Protein AF-A0A8C2KG57-F1 (afdb_monomer)

Sequence (66 aa):
LCISSHDSCKGPQDVLTKDAGECAICLEELVQGDTIARLPCLCIYHKGCIDEWFEVNRSCPEHPSD

Structure (mmCIF, N/CA/C/O backbone):
data_AF-A0A8C2KG57-F1
#
_entry.id   AF-A0A8C2KG57-F1
#
loop_
_atom_site.group_PDB
_atom_site.id
_atom_site.type_symbol
_atom_site.label_atom_id
_atom_site.label_alt_id
_atom_site.label_comp_id
_atom_site.label_asym_id
_atom_site.label_entity_id
_atom_site.label_seq_id
_atom_site.pdbx_PDB_ins_code
_atom_site.Cartn_x
_atom_site.Cartn_y
_atom_site.Cartn_z
_atom_site.occupancy
_atom_site.B_iso_or_equiv
_atom_site.auth_seq_id
_atom_site.auth_comp_id
_atom_site.auth_asym_id
_atom_site.auth_atom_id
_atom_site.pdbx_PDB_model_num
ATOM 1 N N . LEU A 1 1 ? -17.783 -26.438 -20.826 1.00 43.72 1 LEU A N 1
ATOM 2 C CA . LEU A 1 1 ? -17.850 -25.283 -21.746 1.00 43.72 1 LEU A CA 1
ATOM 3 C C . LEU A 1 1 ? -18.417 -24.109 -20.964 1.00 43.72 1 LEU A C 1
ATOM 5 O O . LEU A 1 1 ? -19.596 -24.132 -20.641 1.00 43.72 1 LEU A O 1
ATOM 9 N N . CYS A 1 2 ? -17.580 -23.149 -20.581 1.00 42.06 2 CYS A N 1
ATOM 10 C CA . CYS A 1 2 ? -18.023 -21.879 -20.009 1.00 42.06 2 CYS A CA 1
ATOM 11 C C . CYS A 1 2 ? -18.642 -21.038 -21.134 1.00 42.06 2 CYS A C 1
ATOM 13 O O . CYS A 1 2 ? -17.970 -20.639 -22.080 1.00 42.06 2 CYS A O 1
ATOM 15 N N . ILE A 1 3 ? -19.954 -20.851 -21.058 1.00 49.38 3 ILE A N 1
ATOM 16 C CA . ILE A 1 3 ? -20.764 -20.092 -22.008 1.00 49.38 3 ILE A CA 1
ATOM 17 C C . ILE A 1 3 ? -21.060 -18.769 -21.308 1.00 49.38 3 ILE A C 1
ATOM 19 O O . ILE A 1 3 ? -21.910 -18.763 -20.424 1.00 49.38 3 ILE A O 1
ATOM 23 N N . SER A 1 4 ? -20.290 -17.715 -21.611 1.00 52.44 4 SER A N 1
ATOM 24 C CA . SER A 1 4 ? -20.616 -16.274 -21.485 1.00 52.44 4 SER A CA 1
ATOM 25 C C . SER A 1 4 ? -19.326 -15.443 -21.525 1.00 52.44 4 SER A C 1
ATOM 27 O O . SER A 1 4 ? -18.542 -15.441 -20.581 1.00 52.44 4 SER A O 1
ATOM 29 N N . SER A 1 5 ? -19.105 -14.719 -22.620 1.00 64.62 5 SER A N 1
ATOM 30 C CA . SER A 1 5 ? -17.904 -13.923 -22.913 1.00 64.62 5 SER A CA 1
ATOM 31 C C . SER A 1 5 ? -17.783 -12.598 -22.135 1.00 64.62 5 SER A C 1
ATOM 33 O O . SER A 1 5 ? -17.345 -11.607 -22.713 1.00 64.62 5 SER A O 1
ATOM 35 N N . HIS A 1 6 ? -18.163 -12.537 -20.852 1.00 59.03 6 HIS A N 1
ATOM 36 C CA . HIS A 1 6 ? -17.917 -11.338 -20.030 1.00 59.03 6 HIS A CA 1
ATOM 37 C C . HIS A 1 6 ? -17.967 -11.566 -18.507 1.00 59.03 6 HIS A C 1
ATOM 39 O O . HIS A 1 6 ? -18.303 -10.650 -17.759 1.00 59.03 6 HIS A O 1
ATOM 45 N N . ASP A 1 7 ? -17.644 -12.767 -18.024 1.00 55.56 7 ASP A N 1
ATOM 46 C CA . ASP A 1 7 ? -17.386 -12.959 -16.594 1.00 55.56 7 ASP A CA 1
ATOM 47 C C . ASP A 1 7 ? -15.900 -12.698 -16.342 1.00 55.56 7 ASP A C 1
ATOM 49 O O . ASP A 1 7 ? -15.044 -13.561 -16.538 1.00 55.56 7 ASP A O 1
ATOM 53 N N . SER A 1 8 ? -15.575 -11.446 -16.015 1.00 59.62 8 SER A N 1
ATOM 54 C CA . SER A 1 8 ? -14.255 -11.119 -15.489 1.00 59.62 8 SER A CA 1
ATOM 55 C C . SER A 1 8 ? -14.146 -11.840 -14.156 1.00 59.62 8 SER A C 1
ATOM 57 O O . SER A 1 8 ? -14.764 -11.412 -13.180 1.00 59.62 8 SER A O 1
ATOM 59 N N . CYS A 1 9 ? -13.413 -12.956 -14.137 1.00 54.25 9 CYS A N 1
ATOM 60 C CA . CYS A 1 9 ? -13.024 -13.669 -12.930 1.00 54.25 9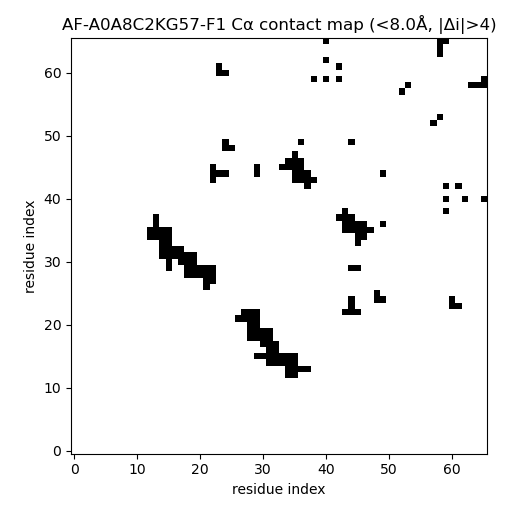 CYS A CA 1
ATOM 61 C C . CYS A 1 9 ? -12.206 -12.710 -12.058 1.00 54.25 9 CYS A C 1
ATOM 63 O O . CYS A 1 9 ? -10.976 -12.723 -12.066 1.00 54.25 9 CYS A O 1
ATOM 65 N N . LYS A 1 10 ? -12.891 -11.816 -11.343 1.00 54.03 10 LYS A N 1
ATOM 66 C CA . LYS A 1 10 ? -12.300 -10.955 -10.336 1.00 54.03 10 LYS A CA 1
ATOM 67 C C . LYS A 1 10 ? -11.841 -11.931 -9.264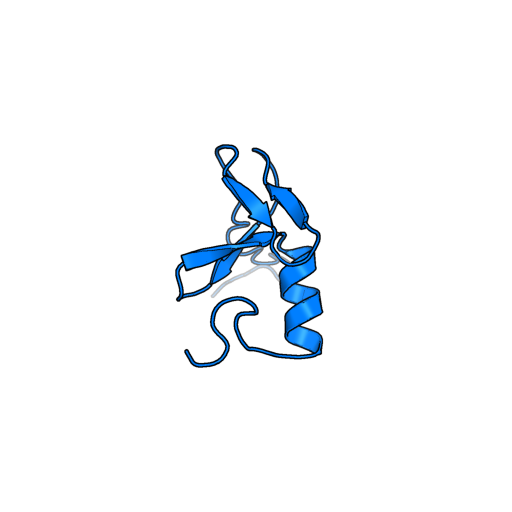 1.00 54.03 10 LYS A C 1
ATOM 69 O O . LYS A 1 10 ? -12.668 -12.489 -8.544 1.00 54.03 10 LYS A O 1
ATOM 74 N N . GLY A 1 11 ? -10.542 -12.238 -9.264 1.00 55.12 11 GLY A N 1
ATOM 75 C CA . GLY A 1 11 ? -9.928 -13.086 -8.247 1.00 55.12 11 GLY A CA 1
ATOM 76 C C . GLY A 1 11 ? -10.321 -12.603 -6.848 1.00 55.12 11 GLY A C 1
ATOM 77 O O . GLY A 1 11 ? -10.773 -11.459 -6.713 1.00 55.12 11 GLY A O 1
ATOM 78 N N . PRO A 1 12 ? -10.195 -13.451 -5.814 1.00 57.12 12 PRO A N 1
ATOM 79 C CA . PRO A 1 12 ? -10.536 -13.050 -4.457 1.00 57.12 12 PRO A CA 1
ATOM 80 C C . PRO A 1 12 ? -9.786 -11.755 -4.141 1.00 57.12 12 PRO A C 1
ATOM 82 O O . PRO A 1 12 ? -8.561 -11.709 -4.163 1.00 57.12 12 PRO A O 1
ATOM 85 N N . GLN A 1 13 ? -10.532 -10.667 -3.961 1.00 64.50 13 GLN A N 1
ATOM 86 C CA . GLN A 1 13 ? -9.950 -9.425 -3.489 1.00 64.50 13 GLN A CA 1
ATOM 87 C C . GLN A 1 13 ? -9.671 -9.671 -2.013 1.00 64.50 13 GLN A C 1
ATOM 89 O O . GLN A 1 13 ? -10.614 -9.809 -1.232 1.00 64.50 13 GLN A O 1
ATOM 94 N N . ASP A 1 14 ? -8.397 -9.811 -1.653 1.00 81.62 14 ASP A N 1
ATOM 95 C CA . ASP A 1 14 ? -7.985 -9.941 -0.263 1.00 81.62 14 ASP A CA 1
ATOM 96 C C . ASP A 1 14 ? -8.266 -8.606 0.434 1.00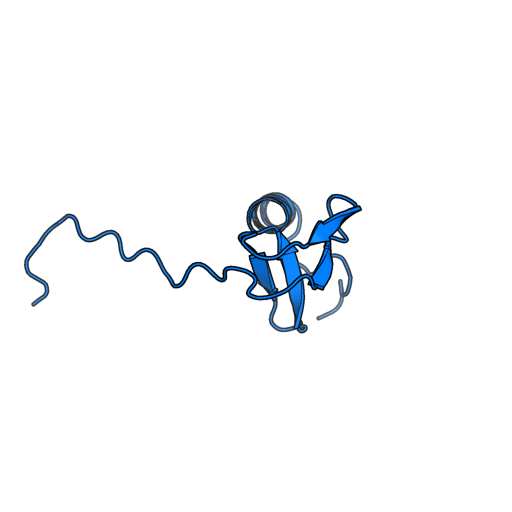 81.62 14 ASP A C 1
ATOM 98 O O . ASP A 1 14 ? -7.486 -7.657 0.382 1.00 81.62 14 ASP A O 1
ATOM 102 N N . VAL A 1 15 ? -9.457 -8.502 1.016 1.00 89.12 15 VAL A N 1
ATOM 103 C CA . VAL A 1 15 ? -9.867 -7.354 1.818 1.00 89.12 15 VAL A CA 1
ATOM 104 C C . VAL A 1 15 ? -9.494 -7.631 3.259 1.00 89.12 15 VAL A C 1
ATOM 106 O O . VAL A 1 15 ? -9.789 -8.695 3.815 1.00 89.12 15 VAL A O 1
ATOM 109 N N . LEU A 1 16 ? -8.845 -6.656 3.876 1.00 90.25 16 LEU A N 1
ATOM 110 C CA . LEU A 1 16 ? -8.416 -6.761 5.249 1.00 90.25 16 LEU A CA 1
ATOM 111 C C . LEU A 1 16 ? -9.637 -6.791 6.184 1.00 90.25 16 LEU A C 1
ATOM 113 O O . LEU A 1 16 ? -10.481 -5.896 6.173 1.00 90.25 16 LEU A O 1
ATOM 117 N N . THR A 1 17 ? -9.758 -7.843 6.997 1.00 87.31 17 THR A N 1
ATOM 118 C CA . THR A 1 17 ? -10.924 -8.044 7.881 1.00 87.31 17 THR A CA 1
ATOM 119 C C . THR A 1 17 ? -10.787 -7.372 9.244 1.00 87.31 17 THR A C 1
ATOM 121 O O . THR A 1 17 ? -11.790 -7.245 9.943 1.00 87.31 17 THR A O 1
ATOM 124 N N . LYS A 1 18 ? -9.577 -6.939 9.609 1.00 88.56 18 LYS A N 1
ATOM 125 C CA . LYS A 1 18 ? -9.226 -6.166 10.807 1.00 88.56 18 LYS A CA 1
ATOM 126 C C . LYS A 1 18 ? -7.973 -5.356 10.515 1.00 88.56 18 LYS A C 1
ATOM 128 O O . LYS A 1 18 ? -7.139 -5.839 9.763 1.00 88.56 18 LYS A O 1
ATOM 133 N N . ASP A 1 19 ? -7.835 -4.201 11.143 1.00 90.06 19 ASP A N 1
ATOM 134 C CA . ASP A 1 19 ? -6.595 -3.422 11.189 1.00 90.06 19 ASP A CA 1
ATOM 135 C C . ASP A 1 19 ? -5.347 -4.307 11.389 1.00 90.06 19 ASP A C 1
ATOM 137 O O . ASP A 1 19 ? -5.341 -5.241 12.198 1.00 90.06 19 ASP A O 1
ATOM 141 N N . ALA A 1 20 ? -4.306 -4.060 10.588 1.00 83.44 20 ALA A N 1
ATOM 142 C CA . ALA A 1 20 ? -3.123 -4.912 10.516 1.00 83.44 20 ALA A CA 1
ATOM 143 C C . ALA A 1 20 ? -1.834 -4.109 10.320 1.00 83.44 20 ALA A C 1
ATOM 145 O O . ALA A 1 20 ? -1.289 -4.077 9.227 1.00 83.44 20 ALA A O 1
ATOM 146 N N . GLY A 1 21 ? -1.291 -3.533 11.391 1.00 90.00 21 GLY A N 1
ATOM 147 C CA . GLY A 1 21 ? 0.002 -2.841 11.332 1.00 90.00 21 GLY A CA 1
ATOM 148 C C . GLY A 1 21 ? 0.026 -1.696 10.310 1.00 90.00 21 GLY A C 1
ATOM 149 O O . GLY A 1 21 ? -0.992 -1.051 10.066 1.00 90.00 21 GLY A O 1
ATOM 150 N N . GLU A 1 22 ? 1.192 -1.453 9.713 1.00 93.50 22 GLU A N 1
ATOM 151 C CA . GLU A 1 22 ? 1.402 -0.413 8.699 1.00 93.50 22 GLU A CA 1
ATOM 152 C C . GLU A 1 22 ? 1.947 -1.025 7.402 1.00 93.50 22 GLU A C 1
ATOM 154 O O . GLU A 1 22 ? 2.656 -2.035 7.407 1.00 93.50 22 GLU A O 1
ATOM 159 N N . CYS A 1 23 ? 1.626 -0.404 6.273 1.00 93.44 23 CYS A N 1
ATOM 160 C CA . CYS A 1 23 ? 2.186 -0.764 4.983 1.00 93.44 23 CYS A CA 1
ATOM 161 C C . CYS A 1 23 ? 3.605 -0.195 4.857 1.00 93.44 23 CYS A C 1
ATOM 163 O O . CYS A 1 23 ? 3.770 1.012 4.723 1.00 93.44 23 CYS A O 1
ATOM 165 N N . ALA A 1 24 ? 4.638 -1.042 4.795 1.00 90.62 24 ALA A N 1
ATOM 166 C CA . ALA A 1 24 ? 6.032 -0.572 4.723 1.00 90.62 24 ALA A CA 1
ATOM 167 C C . ALA A 1 24 ? 6.413 0.166 3.413 1.00 90.62 24 ALA A C 1
ATOM 169 O O . ALA A 1 24 ? 7.549 0.611 3.270 1.00 90.62 24 ALA A O 1
ATOM 170 N N . ILE A 1 25 ? 5.492 0.283 2.445 1.00 91.25 25 ILE A N 1
ATOM 171 C CA . ILE A 1 25 ? 5.712 1.007 1.180 1.00 91.25 25 ILE A CA 1
ATOM 172 C C . ILE A 1 25 ? 5.254 2.466 1.300 1.00 91.25 25 ILE A C 1
ATOM 174 O O . ILE A 1 25 ? 6.027 3.373 1.005 1.00 91.25 25 ILE A O 1
ATOM 178 N N . CYS A 1 26 ? 4.006 2.701 1.720 1.00 94.06 26 CYS A N 1
ATOM 179 C CA . CYS A 1 26 ? 3.455 4.053 1.886 1.00 94.06 26 CYS A CA 1
ATOM 180 C C . CYS A 1 26 ? 3.561 4.595 3.319 1.00 94.06 26 CYS A C 1
ATOM 182 O O . CYS A 1 26 ? 3.359 5.790 3.513 1.00 94.06 26 CYS A O 1
ATOM 184 N N . LEU A 1 27 ? 3.908 3.746 4.294 1.00 92.50 27 LEU A N 1
ATOM 185 C CA . LEU A 1 27 ? 3.966 4.060 5.728 1.00 92.50 27 LEU A CA 1
ATOM 186 C C . LEU A 1 27 ? 2.614 4.530 6.297 1.00 92.50 27 LEU A C 1
ATOM 188 O O . LEU A 1 27 ? 2.549 5.359 7.202 1.00 92.50 27 LEU A O 1
ATOM 192 N N . GLU A 1 28 ? 1.517 4.021 5.728 1.00 93.88 28 GLU A N 1
ATOM 193 C CA . GLU A 1 28 ? 0.155 4.255 6.215 1.00 93.88 28 GLU A CA 1
ATOM 194 C C . GLU A 1 28 ? -0.385 3.025 6.952 1.00 93.88 28 GLU A C 1
ATOM 196 O O . GLU A 1 28 ? -0.023 1.881 6.651 1.00 93.88 28 GLU A O 1
ATOM 201 N N . GLU A 1 29 ? -1.281 3.255 7.914 1.00 94.44 29 GLU A N 1
ATOM 202 C CA . GLU A 1 29 ? -1.958 2.186 8.648 1.00 94.44 29 GLU A CA 1
ATOM 203 C C . GLU A 1 29 ? -2.842 1.350 7.715 1.00 94.44 29 GLU A C 1
ATOM 205 O O . GLU A 1 29 ? -3.635 1.870 6.931 1.00 94.44 29 GLU A O 1
ATOM 210 N N . LEU A 1 30 ? -2.720 0.029 7.830 1.00 93.69 30 LEU A N 1
ATOM 211 C CA . LEU A 1 30 ? -3.563 -0.924 7.117 1.00 93.69 30 LEU A CA 1
ATOM 212 C C . LEU A 1 30 ? -4.851 -1.112 7.916 1.00 93.69 30 LEU A C 1
ATOM 214 O O . LEU A 1 30 ? -4.844 -1.764 8.964 1.00 93.69 30 LEU A O 1
ATOM 218 N N . VAL A 1 31 ? -5.962 -0.561 7.430 1.00 94.31 31 VAL A N 1
ATOM 219 C CA . VAL A 1 31 ? -7.238 -0.560 8.159 1.00 94.31 31 VAL A CA 1
ATOM 220 C C . VAL A 1 31 ? -8.236 -1.564 7.589 1.00 94.31 31 VAL A C 1
ATOM 222 O O . VAL A 1 31 ? -8.162 -1.993 6.436 1.00 94.31 31 VAL A O 1
ATOM 225 N N . GLN A 1 32 ? -9.194 -1.986 8.419 1.00 93.31 32 GLN A N 1
ATOM 226 C CA . GLN A 1 32 ? -10.259 -2.888 7.984 1.00 93.31 32 GLN A CA 1
ATOM 227 C C . GLN A 1 32 ? -10.999 -2.313 6.765 1.00 93.31 32 GLN A C 1
ATOM 229 O O . GLN A 1 32 ? -11.474 -1.181 6.791 1.00 93.31 32 GLN A O 1
ATOM 234 N N . GLY A 1 33 ? -11.166 -3.136 5.731 1.00 91.19 33 GLY A N 1
ATOM 235 C CA . GLY A 1 33 ? -11.780 -2.734 4.465 1.00 91.19 33 GLY A CA 1
ATOM 236 C C . GLY A 1 33 ? -10.772 -2.368 3.376 1.00 91.19 33 GLY A C 1
ATOM 237 O O . GLY A 1 33 ? -11.158 -2.325 2.207 1.00 91.19 33 GLY A O 1
ATOM 238 N N . ASP A 1 34 ? -9.494 -2.197 3.718 1.00 92.44 34 ASP A N 1
ATOM 239 C CA . ASP A 1 34 ? -8.454 -1.961 2.724 1.00 92.44 34 ASP A CA 1
ATOM 240 C C . ASP A 1 34 ? -8.234 -3.186 1.842 1.00 92.44 34 ASP A C 1
ATOM 242 O O . ASP A 1 34 ? -8.268 -4.338 2.288 1.00 92.44 34 ASP A O 1
ATOM 246 N N . THR A 1 35 ? -7.977 -2.932 0.560 1.00 92.69 35 THR A N 1
ATOM 247 C CA . THR A 1 35 ? -7.558 -3.987 -0.363 1.00 92.69 35 THR A CA 1
ATOM 248 C C . THR A 1 35 ? -6.066 -4.212 -0.194 1.00 92.69 35 THR A C 1
ATOM 250 O O . THR A 1 35 ? -5.256 -3.336 -0.506 1.00 92.69 35 THR A O 1
ATOM 253 N N . ILE A 1 36 ? -5.706 -5.400 0.268 1.00 92.50 36 ILE A N 1
ATOM 254 C CA . ILE A 1 36 ? -4.327 -5.783 0.536 1.00 92.50 36 ILE A CA 1
ATOM 255 C C . ILE A 1 36 ? -3.857 -6.849 -0.450 1.00 92.50 36 ILE A C 1
ATOM 257 O O . ILE A 1 36 ? -4.649 -7.480 -1.147 1.00 92.50 36 ILE A O 1
ATOM 261 N N . ALA A 1 37 ? -2.551 -7.069 -0.500 1.00 90.62 37 ALA A N 1
ATOM 262 C CA . ALA A 1 37 ? -1.985 -8.295 -1.029 1.00 90.62 37 ALA A CA 1
ATOM 263 C C . ALA A 1 37 ? -1.050 -8.898 0.015 1.00 90.62 37 ALA A C 1
ATOM 265 O O . ALA A 1 37 ? -0.318 -8.186 0.707 1.00 90.62 37 ALA A O 1
ATOM 266 N N . ARG A 1 38 ? -1.081 -10.226 0.114 1.00 89.56 38 ARG A N 1
ATOM 267 C CA . ARG A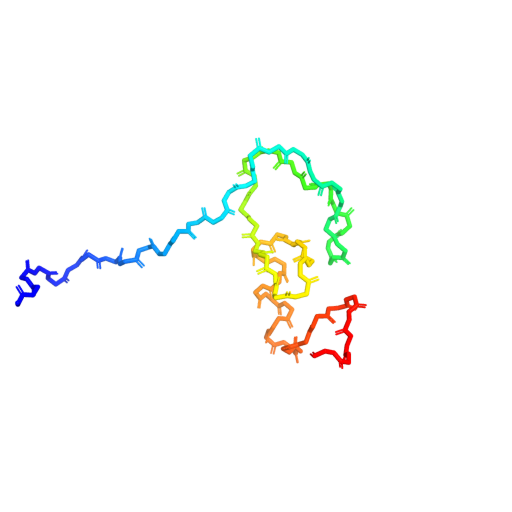 1 38 ? -0.183 -10.987 0.975 1.00 89.56 3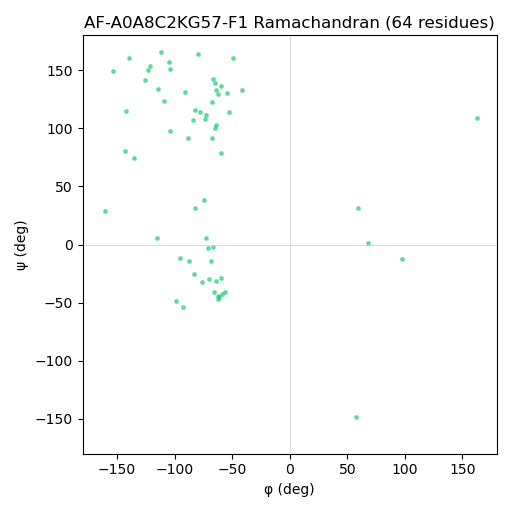8 ARG A CA 1
ATOM 268 C C . ARG A 1 38 ? 0.814 -11.745 0.114 1.00 89.56 38 ARG A C 1
ATOM 270 O O . ARG A 1 38 ? 0.420 -12.531 -0.744 1.00 89.56 38 ARG A O 1
ATOM 277 N N . LEU A 1 39 ? 2.095 -11.513 0.361 1.00 88.88 39 LEU A N 1
ATOM 278 C CA . LEU A 1 39 ? 3.178 -12.235 -0.302 1.00 88.88 39 LEU A CA 1
ATOM 279 C C . LEU A 1 39 ? 3.391 -13.622 0.337 1.00 88.88 39 LEU A C 1
ATOM 281 O O . LEU A 1 39 ? 2.934 -13.860 1.459 1.00 88.88 39 LEU A O 1
ATOM 285 N N . PRO A 1 40 ? 4.106 -14.547 -0.333 1.00 86.62 40 PRO A N 1
ATOM 286 C CA . PRO A 1 40 ? 4.4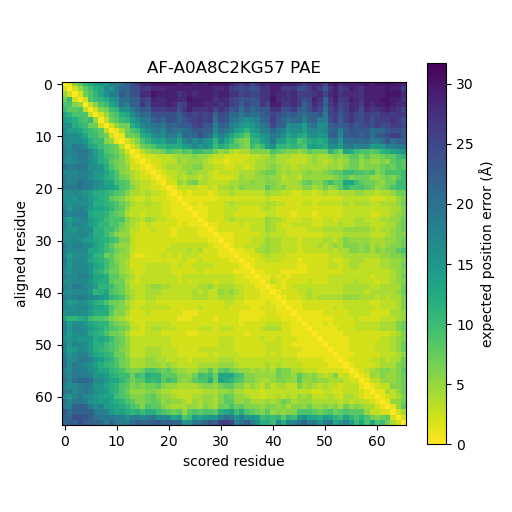53 -15.852 0.242 1.00 86.62 40 PRO A CA 1
ATOM 287 C C . PRO A 1 40 ? 5.281 -15.745 1.534 1.00 86.62 40 PRO A C 1
ATOM 289 O O . PRO A 1 40 ? 5.121 -16.578 2.422 1.00 86.62 40 PRO A O 1
ATOM 292 N N . CYS A 1 41 ? 6.070 -14.678 1.692 1.00 89.62 41 CYS A N 1
ATOM 293 C CA . CYS A 1 41 ? 6.793 -14.336 2.922 1.00 89.62 41 CYS A CA 1
ATOM 294 C C . CYS A 1 41 ? 5.888 -13.814 4.061 1.00 89.62 41 CYS A C 1
ATOM 296 O O . CYS A 1 41 ? 6.384 -13.391 5.100 1.00 89.62 41 CYS A O 1
ATOM 298 N N . LEU A 1 42 ? 4.560 -13.839 3.877 1.00 87.38 42 LEU A N 1
ATOM 299 C CA . LEU A 1 42 ? 3.525 -13.376 4.811 1.00 87.38 42 LEU A CA 1
ATOM 300 C C . LEU A 1 42 ? 3.479 -11.861 5.055 1.00 87.38 42 LEU A C 1
ATOM 302 O O . LEU A 1 42 ? 2.606 -11.409 5.798 1.00 87.38 42 LEU A O 1
ATOM 306 N N . CYS A 1 43 ? 4.332 -11.072 4.400 1.00 89.75 43 CYS A N 1
ATOM 307 C CA . CYS A 1 43 ? 4.235 -9.615 4.422 1.00 89.75 43 CYS A CA 1
ATOM 308 C C . CYS A 1 43 ? 2.942 -9.143 3.742 1.00 89.75 43 CYS A C 1
ATOM 310 O O . CYS A 1 43 ? 2.530 -9.680 2.705 1.00 89.75 43 CYS A O 1
ATOM 312 N N . ILE A 1 44 ? 2.303 -8.142 4.348 1.00 91.12 44 ILE A N 1
ATOM 313 C CA . ILE A 1 44 ? 1.031 -7.567 3.910 1.00 91.12 44 ILE A CA 1
ATOM 314 C C . ILE A 1 44 ? 1.282 -6.128 3.480 1.00 91.12 44 ILE A C 1
ATOM 316 O O . ILE A 1 44 ? 1.921 -5.366 4.197 1.00 91.12 44 ILE A O 1
ATOM 320 N N . TYR A 1 45 ? 0.739 -5.762 2.325 1.00 93.19 45 TYR A N 1
ATOM 321 C CA . TYR A 1 45 ? 0.819 -4.410 1.784 1.00 93.19 45 TYR A CA 1
ATOM 322 C C . TYR A 1 45 ? -0.515 -4.027 1.162 1.00 93.19 45 TYR A C 1
ATOM 324 O O . TYR A 1 45 ? -1.297 -4.904 0.785 1.00 93.19 45 TYR A O 1
ATOM 332 N N . HIS A 1 46 ? -0.763 -2.732 0.978 1.00 94.12 46 HIS A N 1
ATOM 333 C CA . HIS A 1 46 ? -1.861 -2.296 0.120 1.00 94.12 46 HIS A CA 1
ATOM 334 C C . HIS A 1 46 ? -1.654 -2.834 -1.289 1.00 94.12 46 HIS A C 1
ATOM 336 O O . HIS A 1 46 ? -0.551 -2.764 -1.837 1.00 94.12 46 HIS A O 1
ATOM 342 N N . LYS A 1 47 ? -2.730 -3.340 -1.893 1.00 91.62 47 L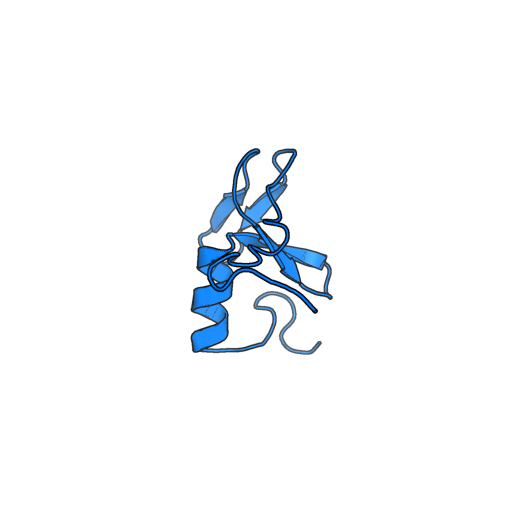YS A N 1
ATOM 343 C CA . LYS A 1 47 ? -2.667 -3.936 -3.227 1.00 91.62 47 LYS A CA 1
ATOM 344 C C . LYS A 1 47 ? -2.098 -2.962 -4.265 1.00 91.62 47 LYS A C 1
ATOM 346 O O . LYS A 1 47 ? -1.259 -3.363 -5.058 1.00 91.62 47 LYS A O 1
ATOM 351 N N . GLY A 1 48 ? -2.482 -1.686 -4.206 1.00 92.19 48 GLY A N 1
ATOM 352 C CA . GLY A 1 48 ? -1.918 -0.659 -5.088 1.00 92.19 48 GLY A CA 1
ATOM 353 C C . GLY A 1 48 ? -0.414 -0.457 -4.883 1.00 92.19 48 GLY A C 1
ATOM 354 O O . GLY A 1 48 ? 0.340 -0.470 -5.848 1.00 92.19 48 GLY A O 1
ATOM 355 N N . CYS A 1 49 ? 0.032 -0.345 -3.629 1.00 93.44 49 CYS A N 1
ATOM 356 C CA . CYS A 1 49 ? 1.437 -0.096 -3.306 1.00 93.44 49 CYS A CA 1
ATOM 357 C C . CYS A 1 49 ? 2.358 -1.226 -3.776 1.00 93.44 49 CYS A C 1
ATOM 359 O O . CYS A 1 49 ? 3.419 -0.974 -4.339 1.00 93.44 49 CYS A O 1
ATOM 361 N N . ILE A 1 50 ? 1.957 -2.477 -3.550 1.00 91.56 50 ILE A N 1
ATOM 362 C CA . ILE A 1 50 ? 2.767 -3.634 -3.941 1.00 91.56 50 ILE A CA 1
ATOM 363 C C . ILE A 1 50 ? 2.707 -3.925 -5.442 1.00 91.56 50 ILE A C 1
ATOM 365 O O . ILE A 1 50 ? 3.710 -4.361 -6.001 1.00 91.56 50 ILE A O 1
ATOM 369 N N . ASP A 1 51 ? 1.575 -3.651 -6.103 1.00 91.06 51 ASP A N 1
ATOM 370 C CA . ASP A 1 51 ? 1.482 -3.740 -7.564 1.00 91.06 51 ASP A CA 1
ATOM 371 C C . ASP A 1 51 ? 2.461 -2.743 -8.219 1.00 91.06 51 ASP A C 1
ATOM 373 O O . ASP A 1 51 ? 3.217 -3.140 -9.104 1.00 91.06 51 ASP A O 1
ATOM 377 N N . GLU A 1 52 ? 2.522 -1.494 -7.734 1.00 93.06 52 GLU A N 1
ATOM 378 C CA . GLU A 1 52 ? 3.455 -0.466 -8.232 1.00 93.06 52 GLU A CA 1
ATOM 379 C C . GLU A 1 52 ? 4.922 -0.825 -7.931 1.00 93.06 52 GLU A C 1
ATOM 381 O O . GLU A 1 52 ? 5.798 -0.714 -8.790 1.00 93.06 52 GLU A O 1
ATOM 386 N N . TRP A 1 53 ? 5.202 -1.357 -6.735 1.00 91.75 53 TRP A N 1
ATOM 387 C CA . TRP A 1 53 ? 6.538 -1.839 -6.376 1.00 91.75 53 TRP A CA 1
ATOM 388 C C . TRP A 1 53 ? 7.034 -2.940 -7.324 1.00 91.75 53 TRP A C 1
ATOM 390 O O . TRP A 1 53 ? 8.180 -2.903 -7.781 1.00 91.75 53 TRP A O 1
ATOM 400 N N . PHE A 1 54 ? 6.166 -3.891 -7.682 1.00 89.88 54 PHE A N 1
ATOM 401 C CA . PHE A 1 54 ? 6.489 -4.983 -8.603 1.00 89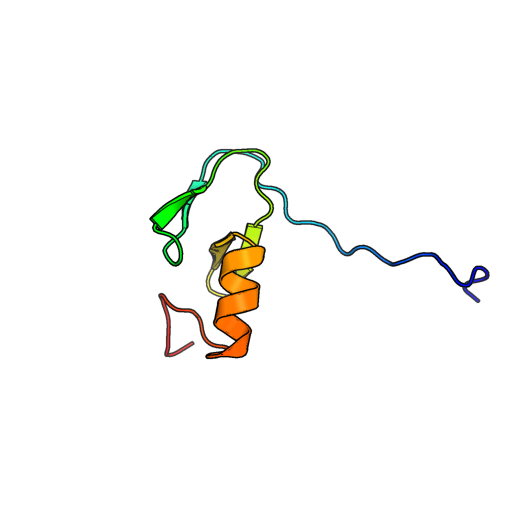.88 54 PHE A CA 1
ATOM 402 C C . PHE A 1 54 ? 6.727 -4.547 -10.054 1.00 89.88 54 PHE A C 1
ATOM 404 O O . PHE A 1 54 ? 7.290 -5.335 -10.826 1.00 89.88 54 PHE A O 1
ATOM 411 N N . GLU A 1 55 ? 6.362 -3.320 -10.435 1.00 91.19 55 GLU A N 1
ATOM 412 C CA . GLU A 1 55 ? 6.755 -2.757 -11.731 1.00 91.19 55 GLU A CA 1
ATOM 413 C C . GLU A 1 55 ? 8.258 -2.453 -11.789 1.00 91.19 55 GLU A C 1
ATOM 415 O O . GLU A 1 55 ? 8.869 -2.569 -12.853 1.00 91.19 55 GLU A O 1
ATOM 420 N N . VAL A 1 56 ? 8.871 -2.130 -10.645 1.00 88.38 56 VAL A N 1
ATOM 421 C CA . VAL A 1 56 ? 10.302 -1.806 -10.533 1.00 88.38 56 VAL A CA 1
ATOM 422 C C . VAL A 1 56 ? 11.111 -3.007 -10.048 1.00 88.38 56 VAL A C 1
ATOM 424 O O . VAL A 1 56 ? 12.143 -3.339 -10.632 1.00 88.38 56 VAL A O 1
ATOM 427 N N . ASN A 1 57 ? 10.655 -3.669 -8.982 1.00 83.69 57 ASN A N 1
ATOM 428 C CA . ASN A 1 57 ? 11.351 -4.780 -8.350 1.00 83.69 57 ASN A CA 1
ATOM 429 C C . ASN A 1 57 ? 10.360 -5.850 -7.878 1.00 83.69 57 ASN A C 1
ATOM 431 O O . ASN A 1 57 ? 9.582 -5.633 -6.956 1.00 83.69 57 ASN A O 1
ATOM 435 N N . ARG A 1 58 ? 10.422 -7.048 -8.466 1.00 83.06 58 ARG A N 1
ATOM 436 C CA . ARG A 1 58 ? 9.516 -8.174 -8.154 1.00 83.06 58 ARG A CA 1
ATOM 437 C C . ARG A 1 58 ? 9.925 -8.972 -6.913 1.00 83.06 58 ARG A C 1
ATOM 439 O O . ARG A 1 58 ? 9.685 -10.174 -6.844 1.00 83.06 58 ARG A O 1
ATOM 446 N N . SER A 1 59 ? 10.543 -8.306 -5.950 1.00 86.81 59 SER A N 1
ATOM 447 C CA . SER A 1 59 ? 10.993 -8.899 -4.694 1.00 86.81 59 SER A CA 1
ATOM 448 C C . SER A 1 59 ? 10.341 -8.183 -3.524 1.00 86.81 59 SER A C 1
ATOM 450 O O . SER A 1 59 ? 9.976 -7.012 -3.624 1.00 86.81 59 SER A O 1
ATOM 452 N N . CYS A 1 60 ? 10.191 -8.884 -2.404 1.00 88.12 60 CYS A N 1
ATOM 453 C CA . CYS A 1 60 ? 9.627 -8.303 -1.193 1.00 88.12 60 CYS A CA 1
ATOM 454 C C . CYS A 1 60 ? 10.514 -7.141 -0.692 1.00 88.12 60 CYS A C 1
ATOM 456 O O . CYS A 1 60 ? 11.721 -7.348 -0.541 1.00 88.12 60 CYS A O 1
ATOM 458 N N . PRO A 1 61 ? 9.959 -5.947 -0.400 1.00 86.94 61 PRO A N 1
ATOM 459 C CA . PRO A 1 61 ? 10.749 -4.818 0.101 1.00 86.94 61 PRO A CA 1
ATOM 460 C C . PRO A 1 61 ? 11.379 -5.102 1.475 1.00 86.94 61 PRO A C 1
ATOM 462 O O . PRO A 1 61 ? 12.483 -4.645 1.747 1.00 86.94 61 PRO A O 1
ATOM 465 N N . GLU A 1 62 ? 10.716 -5.912 2.305 1.00 84.25 62 GLU A N 1
ATOM 466 C CA . GLU A 1 62 ? 11.209 -6.321 3.632 1.00 84.25 62 GLU A CA 1
ATOM 467 C C . GLU A 1 62 ? 12.182 -7.516 3.559 1.00 84.25 62 GLU A C 1
ATOM 469 O O . GLU A 1 62 ? 13.030 -7.698 4.429 1.00 84.25 62 GLU A O 1
ATOM 474 N N . HIS A 1 63 ? 12.074 -8.341 2.512 1.00 83.81 63 HIS A N 1
ATOM 475 C CA . HIS A 1 63 ? 12.815 -9.599 2.370 1.00 83.81 63 HIS A CA 1
ATOM 476 C C . HIS A 1 63 ? 13.388 -9.729 0.948 1.00 83.81 63 HIS A C 1
ATOM 478 O O . HIS A 1 63 ? 12.876 -10.509 0.147 1.00 83.81 63 HIS A O 1
ATOM 484 N N . PRO A 1 64 ? 14.451 -8.982 0.600 1.00 73.56 64 PRO A N 1
ATOM 485 C CA . PRO A 1 64 ? 14.999 -8.964 -0.760 1.00 73.56 64 PRO A CA 1
ATOM 486 C C . PRO A 1 64 ? 15.720 -10.261 -1.182 1.00 73.56 64 PRO A C 1
ATOM 488 O O . PRO A 1 64 ? 16.178 -10.344 -2.319 1.00 73.56 64 PRO A O 1
ATOM 491 N N . SER A 1 65 ? 15.844 -11.249 -0.287 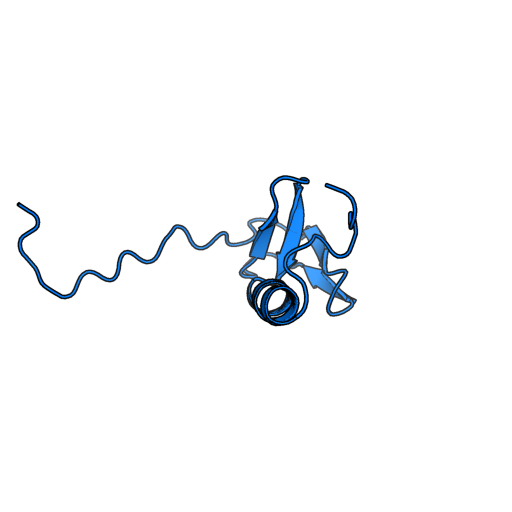1.00 69.69 65 SER A N 1
ATOM 492 C CA . SER A 1 65 ? 16.599 -12.496 -0.505 1.00 69.69 65 SER A CA 1
ATOM 493 C C . SER A 1 65 ? 15.739 -13.769 -0.519 1.00 69.69 65 SER A C 1
ATOM 495 O O . SER A 1 65 ? 16.320 -14.854 -0.546 1.00 69.69 65 SER A O 1
ATOM 497 N N . ASP A 1 66 ? 14.408 -13.650 -0.456 1.00 55.00 66 ASP A N 1
ATOM 498 C CA . ASP A 1 66 ? 13.464 -14.775 -0.608 1.00 55.00 66 ASP A CA 1
ATOM 499 C C . ASP A 1 66 ? 12.981 -14.896 -2.063 1.00 55.00 66 ASP A C 1
ATOM 501 O O . ASP A 1 66 ? 12.548 -13.860 -2.629 1.00 55.00 66 ASP A O 1
#

pLDDT: mean 82.05, std 15.08, range [42.06, 94.44]

Secondary structure (DSSP, 8-state):
----TT--------B-SS--SEETTTTEE--TT-BEEE-TT--EEEHHHHHHHHHH--S-SS-TT-

Solvent-accessible surface area (backbone atoms only — not comparable to full-atom values): 4315 Å² total; per-residue (Å²): 133,93,87,68,100,78,74,76,80,73,65,89,75,49,52,34,89,54,65,58,69,56,17,88,82,81,72,42,75,36,44,56,71,39,56,37,41,72,49,96,88,67,52,61,32,44,36,69,57,49,56,58,42,45,74,80,44,86,51,47,92,92,44,77,87,110

Radius of gyration: 14.44 Å; Cα contacts (8 Å, |Δi|>4): 83; chains: 1; bounding box: 37×30×34 Å

Nearest PDB structures (foldseek):
  5ywr-assembly1_B-2  TM=9.809E-01  e=3.150E-08  Homo sapiens
  4v3l-assembly1_C  TM=9.172E-01  e=1.528E-03  Homo sapiens
  5d0i-assembly1_A  TM=8.285E-01  e=3.967E-04  Homo sapiens
  7ojx-assembly1_A  TM=7.957E-01  e=8.910E-04  Homo sapiens
  1x4j-assembly1_A  TM=7.384E-01  e=3.928E-03  Homo sapiens

Foldseek 3Di:
DDPDDDDPPPDPQPFAQAWDQAAPQVRHTRGGRFRWDADPVRDIHGPVRLVVVCVPPVADPVCNPD

InterPro domains:
  IPR001841 Zinc finger, RING-type [PF13639] (22-61)
  IPR001841 Zinc finger, RING-type [PS50089] (23-63)
  IPR001841 Zinc finger, RING-type [SM00184] (23-63)
  IPR013083 Zinc finger, RING/FYVE/PHD-type [G3DSA:3.30.40.10] (3-64)
  IPR051878 ZNRF ubiquitin-protein ligase [PTHR46661] (13-66)

Organism: Cyprinus carpio (NCBI:txid7962)

Mean predicted aligned error: 8.57 Å